Protein AF-A0A969DJE4-F1 (afdb_monomer)

Secondary structure (DSSP, 8-state):
-PEEEEEEE--SS-SHHHHHHHHHHHHHTTTEEEEEEE-SPPPTTPPPPTTEEEEEPPP-EE-TTS--EEPPTT-S-HHHHHHHHHHHHHHHHHHH--SEEEESSTTTS-GGGHHHH--

Foldseek 3Di:
DAAEEEEEFEDAPDCVRVVVSQVVVLVCVVRYQYEYEYQADDDPPDDHRPRYHYHYAQHWYAPPVNPDTDGHPPDDDVVVSLVRLCVSLVVCCVVRVGPYYHYPCPPVDPVVNVSNVPD

Solvent-accessible surface area (backbone atoms only — not comparable to full-atom values): 7072 Å² total; per-residue (Å²): 132,65,51,32,35,36,37,39,41,70,33,54,88,57,61,69,54,56,55,52,52,48,56,54,48,51,72,40,49,87,60,28,45,38,39,37,37,36,38,15,75,87,61,86,89,61,89,71,54,89,81,54,44,78,43,79,38,81,31,47,32,46,52,99,81,67,78,50,76,46,75,41,91,96,54,94,46,70,66,60,47,52,50,55,38,42,53,51,52,51,52,46,45,70,74,58,64,50,80,39,82,46,66,57,58,59,92,84,38,70,68,94,51,40,65,75,79,61,115

pLDDT: mean 89.59, std 9.39, range [54.44, 98.31]

Radius of gyration: 14.1 Å; C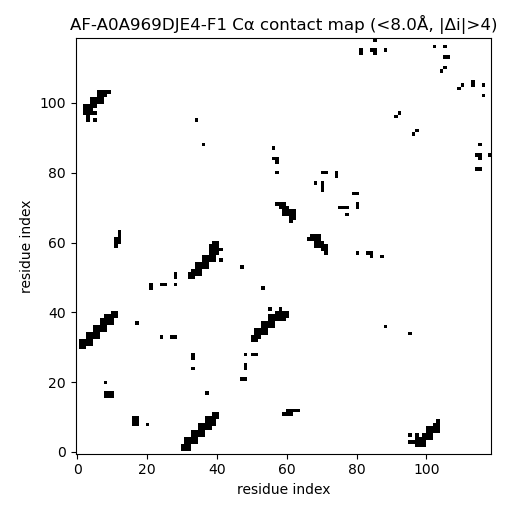α contacts (8 Å, |Δi|>4): 180; chains: 1; bounding box: 38×29×40 Å

Mean predicted aligned error: 4.41 Å

Nearest PDB structures (foldseek):
  6eji-assembly1_A  TM=6.390E-01  e=2.881E-03  Campylobacter jejuni
  9j9k-assembly2_B  TM=5.489E-01  e=4.255E-03  Nicotiana benthamiana
  6n1x-assembly1_A  TM=5.575E-01  e=3.404E-02  Staphylococcus aureus subsp. aureus CN1
  6kvl-assembly1_A  TM=5.093E-01  e=1.728E-01  Stevia rebaudiana
  3cu0-assembly1_B  TM=4.477E-01  e=1.096E-01  Homo sapiens

Structure (mmCIF, N/CA/C/O backbone):
data_AF-A0A969DJE4-F1
#
_entry.id   AF-A0A969DJE4-F1
#
loop_
_atom_site.group_PDB
_atom_site.id
_atom_site.type_symbol
_atom_site.label_atom_id
_atom_site.label_alt_id
_atom_site.label_comp_id
_atom_site.label_asym_id
_atom_site.label_entity_id
_atom_site.label_seq_id
_atom_site.pdbx_PDB_ins_code
_atom_site.Cartn_x
_atom_site.Cartn_y
_atom_site.Cartn_z
_atom_site.occupancy
_atom_site.B_iso_or_equiv
_atom_site.auth_seq_id
_atom_site.auth_comp_id
_atom_site.auth_asym_id
_atom_site.auth_atom_id
_atom_site.pdbx_PDB_model_num
ATOM 1 N N . MET A 1 1 ? -17.210 5.835 17.301 1.00 78.75 1 MET A N 1
ATOM 2 C CA . MET A 1 1 ? -16.649 5.055 16.175 1.00 78.75 1 MET A CA 1
ATOM 3 C C . MET A 1 1 ? -15.138 5.198 16.200 1.00 78.75 1 MET A C 1
ATOM 5 O O . MET A 1 1 ? -14.675 6.257 16.608 1.00 78.75 1 MET A O 1
ATOM 9 N N . LYS A 1 2 ? -14.388 4.154 15.824 1.00 89.81 2 LYS A N 1
ATOM 10 C CA . LYS A 1 2 ? -12.931 4.268 15.643 1.00 89.81 2 LYS A CA 1
ATOM 11 C C . LYS A 1 2 ? -12.636 5.192 14.460 1.00 89.81 2 LYS A C 1
ATOM 13 O O . LYS A 1 2 ? -13.398 5.176 13.494 1.00 89.81 2 LYS A O 1
ATOM 18 N N . LYS A 1 3 ? -11.552 5.968 14.535 1.00 96.94 3 LYS A N 1
ATOM 19 C CA . LYS A 1 3 ? -11.052 6.725 13.377 1.00 96.94 3 LYS A CA 1
ATOM 20 C C . LYS A 1 3 ? -10.515 5.762 12.317 1.00 96.94 3 LYS A C 1
ATOM 22 O O . LYS A 1 3 ? -10.081 4.656 12.645 1.00 96.94 3 LYS A O 1
ATOM 27 N N . ARG A 1 4 ? -10.537 6.174 11.057 1.00 98.31 4 ARG A N 1
ATOM 28 C CA . ARG A 1 4 ? -10.122 5.374 9.901 1.00 98.31 4 ARG A CA 1
ATOM 29 C C . ARG A 1 4 ? -8.708 5.767 9.491 1.00 98.31 4 ARG A C 1
ATOM 31 O O . ARG A 1 4 ? -8.463 6.915 9.128 1.00 98.31 4 ARG A O 1
ATOM 38 N N . LEU A 1 5 ? -7.786 4.813 9.563 1.00 98.06 5 LEU A N 1
ATOM 39 C CA . LEU A 1 5 ? -6.388 4.972 9.175 1.00 98.06 5 LEU A CA 1
ATOM 40 C C . LEU A 1 5 ? -6.135 4.236 7.862 1.00 98.06 5 LEU A C 1
ATOM 42 O O . LEU A 1 5 ? -6.303 3.018 7.795 1.00 98.06 5 LEU A O 1
ATOM 46 N N . LEU A 1 6 ? -5.698 4.971 6.844 1.00 97.94 6 LEU A N 1
ATOM 47 C CA . LEU A 1 6 ? -5.127 4.394 5.635 1.00 97.94 6 LEU A CA 1
ATOM 48 C C . LEU A 1 6 ? -3.603 4.424 5.758 1.00 97.94 6 LEU A C 1
ATOM 50 O O . LEU A 1 6 ? -3.015 5.498 5.869 1.00 97.94 6 LEU A O 1
ATOM 54 N N . PHE A 1 7 ? -2.967 3.257 5.769 1.00 97.25 7 PHE A N 1
ATOM 55 C CA . PHE A 1 7 ? -1.515 3.121 5.865 1.00 97.25 7 PHE A CA 1
ATOM 56 C C . PHE A 1 7 ? -0.961 2.659 4.518 1.00 97.25 7 PHE A C 1
ATOM 58 O O . PHE A 1 7 ? -1.326 1.586 4.050 1.00 97.25 7 PHE A O 1
ATOM 65 N N . TYR A 1 8 ? -0.061 3.425 3.910 1.00 95.56 8 TYR A N 1
ATOM 66 C CA . TYR A 1 8 ? 0.640 3.049 2.686 1.00 95.56 8 TYR A CA 1
ATOM 67 C C . TYR A 1 8 ? 2.095 2.679 2.981 1.00 95.56 8 TYR A C 1
ATOM 69 O O . TYR A 1 8 ? 2.878 3.497 3.473 1.00 95.56 8 TYR A O 1
ATOM 77 N N . CYS A 1 9 ? 2.462 1.443 2.646 1.00 93.88 9 CYS A N 1
ATOM 78 C CA . CYS A 1 9 ? 3.823 0.936 2.744 1.00 93.88 9 CYS A CA 1
ATOM 79 C C . CYS A 1 9 ? 4.307 0.516 1.360 1.00 93.88 9 CYS A C 1
ATOM 81 O O . CYS A 1 9 ? 3.793 -0.432 0.767 1.00 93.88 9 CYS A O 1
ATOM 83 N N . GLN A 1 10 ? 5.347 1.181 0.866 1.00 91.81 10 GLN A N 1
ATOM 84 C CA . GLN A 1 10 ? 6.118 0.674 -0.260 1.00 91.81 10 GLN A CA 1
ATOM 85 C C . GLN A 1 10 ? 7.240 -0.196 0.311 1.00 91.81 10 GLN A C 1
ATOM 87 O O . GLN A 1 10 ? 7.966 0.232 1.203 1.00 91.81 10 GLN A O 1
ATOM 92 N N . HIS A 1 11 ? 7.525 -1.357 -0.274 1.00 88.94 11 HIS A N 1
ATOM 93 C CA . HIS A 1 11 ? 8.775 -2.118 -0.080 1.00 88.94 11 HIS A CA 1
ATOM 94 C C . HIS A 1 11 ? 9.251 -2.663 -1.435 1.00 88.94 11 HIS A C 1
ATOM 96 O O . HIS A 1 11 ? 8.459 -2.717 -2.367 1.00 88.94 11 HIS A O 1
ATOM 102 N N . ILE A 1 12 ? 10.552 -2.932 -1.591 1.00 83.12 12 ILE A N 1
ATOM 103 C CA . ILE A 1 12 ? 11.160 -3.214 -2.908 1.00 83.12 12 ILE A CA 1
ATOM 104 C C . ILE A 1 12 ? 11.952 -4.525 -2.859 1.00 83.12 12 ILE A C 1
ATOM 106 O O . ILE A 1 12 ? 11.451 -5.540 -3.322 1.00 83.12 12 ILE A O 1
ATOM 110 N N . LEU A 1 13 ? 13.147 -4.516 -2.258 1.00 77.38 13 LEU A N 1
ATOM 111 C CA . LEU A 1 13 ? 14.056 -5.673 -2.247 1.00 77.38 13 LEU A CA 1
ATOM 112 C C . LEU A 1 13 ? 13.866 -6.585 -1.022 1.00 77.38 13 LEU A C 1
ATOM 114 O O . LEU A 1 13 ? 14.070 -7.790 -1.088 1.00 77.38 13 LEU A O 1
ATOM 118 N N . GLY A 1 14 ? 13.452 -6.014 0.111 1.00 81.69 14 GLY A N 1
ATOM 119 C CA . GLY A 1 14 ? 13.279 -6.742 1.366 1.00 81.69 14 GLY A CA 1
ATOM 120 C C . GLY A 1 14 ? 11.947 -6.455 2.047 1.00 81.69 14 GLY A C 1
ATOM 121 O O . GLY A 1 14 ? 11.302 -5.434 1.803 1.00 81.69 14 GLY A O 1
ATOM 122 N N . ILE A 1 15 ? 11.568 -7.348 2.963 1.00 89.25 15 ILE A N 1
ATOM 123 C CA . ILE A 1 15 ? 10.261 -7.333 3.641 1.00 89.25 15 ILE A CA 1
ATOM 124 C C . ILE A 1 15 ? 10.301 -6.645 5.014 1.00 89.25 15 ILE A C 1
ATOM 126 O O . ILE A 1 15 ? 9.282 -6.518 5.684 1.00 89.25 15 ILE A O 1
ATOM 130 N N . GLY A 1 16 ? 11.468 -6.157 5.450 1.00 90.75 16 GLY A N 1
ATOM 131 C CA . GLY A 1 16 ? 11.629 -5.521 6.765 1.00 90.75 16 GLY A CA 1
ATOM 132 C C . GLY A 1 16 ? 10.805 -4.240 6.944 1.00 90.75 16 GLY A C 1
ATOM 133 O O . GLY A 1 16 ? 10.456 -3.873 8.063 1.00 90.75 16 GLY A O 1
ATOM 134 N N . HIS A 1 17 ? 10.474 -3.553 5.850 1.00 91.75 17 HIS A N 1
ATOM 135 C CA . HIS A 1 17 ? 9.540 -2.424 5.853 1.00 91.75 17 HIS A CA 1
ATOM 136 C C . HIS A 1 17 ? 8.103 -2.882 6.123 1.00 91.75 17 HIS A C 1
ATOM 138 O O . HIS A 1 17 ? 7.460 -2.358 7.028 1.00 91.75 17 HIS A O 1
ATOM 144 N N . LEU A 1 18 ? 7.657 -3.937 5.435 1.00 93.44 18 LEU A N 1
ATOM 145 C CA . LEU A 1 18 ? 6.348 -4.544 5.659 1.00 93.44 18 LEU A CA 1
ATOM 146 C C . LEU A 1 18 ? 6.205 -5.061 7.097 1.00 93.44 18 LEU A C 1
ATOM 148 O O . LEU A 1 18 ? 5.236 -4.718 7.765 1.00 93.44 18 LEU A O 1
ATOM 152 N N . ILE A 1 19 ? 7.193 -5.809 7.606 1.00 94.81 19 ILE A N 1
ATOM 153 C CA . ILE A 1 19 ? 7.180 -6.348 8.980 1.00 94.81 19 ILE A CA 1
ATOM 154 C C . ILE A 1 19 ? 7.025 -5.226 10.013 1.00 94.81 19 ILE A C 1
ATOM 156 O O . ILE A 1 19 ? 6.152 -5.290 10.875 1.00 94.81 19 ILE A O 1
ATOM 160 N N . ARG A 1 20 ? 7.847 -4.172 9.921 1.00 94.62 20 ARG A N 1
ATOM 161 C CA . ARG A 1 20 ? 7.784 -3.048 10.869 1.00 94.62 20 ARG A CA 1
ATOM 162 C C . ARG A 1 20 ? 6.460 -2.299 10.775 1.00 94.62 20 ARG A C 1
ATOM 164 O O . ARG A 1 20 ? 5.864 -1.995 11.804 1.00 94.62 20 ARG A O 1
ATOM 171 N N . SER A 1 21 ? 5.994 -2.037 9.558 1.00 95.50 21 SER A N 1
ATOM 172 C CA . SER A 1 21 ? 4.714 -1.369 9.327 1.00 95.50 21 SER A CA 1
ATOM 173 C C . SER A 1 21 ? 3.543 -2.176 9.897 1.00 95.50 21 SER A C 1
ATOM 175 O O . SER A 1 21 ? 2.631 -1.602 10.485 1.00 95.50 21 SER A O 1
ATOM 177 N N . MET A 1 22 ? 3.601 -3.506 9.828 1.00 95.56 22 MET A N 1
ATOM 178 C CA . MET A 1 22 ? 2.575 -4.394 10.382 1.00 95.56 22 MET A CA 1
ATOM 179 C C . MET A 1 22 ? 2.564 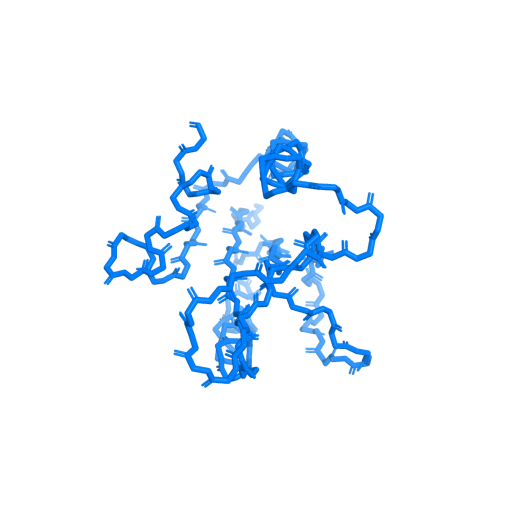-4.427 11.909 1.00 95.56 22 MET A C 1
ATOM 181 O O . MET A 1 22 ? 1.486 -4.406 12.501 1.00 95.56 22 MET A O 1
ATOM 185 N N . GLU A 1 23 ? 3.727 -4.399 12.565 1.00 96.88 23 GLU A N 1
ATOM 186 C CA . GLU A 1 23 ? 3.780 -4.277 14.030 1.00 96.88 23 GLU A CA 1
ATOM 187 C C . GLU A 1 23 ? 3.280 -2.906 14.515 1.00 96.88 23 GLU A C 1
ATOM 189 O O . GLU A 1 23 ? 2.575 -2.834 15.522 1.00 96.88 23 GLU A O 1
ATOM 194 N N . ILE A 1 24 ? 3.550 -1.825 13.771 1.00 96.25 24 ILE A N 1
ATOM 195 C CA . ILE A 1 24 ? 2.956 -0.504 14.050 1.00 96.25 24 ILE A CA 1
ATOM 196 C C . ILE A 1 24 ? 1.430 -0.580 13.928 1.00 96.25 24 ILE A C 1
ATOM 198 O O . ILE A 1 24 ? 0.708 -0.208 14.852 1.00 96.25 24 ILE A O 1
ATOM 202 N N . VAL A 1 25 ? 0.930 -1.106 12.809 1.00 97.12 25 VAL A N 1
ATOM 203 C CA . VAL A 1 25 ? -0.508 -1.245 12.542 1.00 97.12 25 VAL A CA 1
ATOM 204 C C . VAL A 1 25 ? -1.200 -2.076 13.613 1.00 97.12 25 VAL A C 1
ATOM 206 O O . VAL A 1 25 ? -2.250 -1.669 14.106 1.00 97.12 25 VAL A O 1
ATOM 209 N N . LYS A 1 26 ? -0.603 -3.194 14.026 1.00 96.88 26 LYS A N 1
ATOM 210 C CA . LYS A 1 26 ? -1.099 -4.043 15.114 1.00 96.88 26 LYS A CA 1
ATOM 211 C C . LYS A 1 26 ? -1.324 -3.242 16.395 1.00 96.88 26 LYS A C 1
ATOM 213 O O . LYS A 1 26 ? -2.396 -3.362 16.986 1.00 96.88 26 LYS A O 1
ATOM 218 N N . GLY A 1 27 ? -0.373 -2.384 16.772 1.00 96.69 27 GLY A N 1
ATOM 219 C CA . GLY A 1 27 ? -0.503 -1.475 17.916 1.00 96.69 27 GLY A CA 1
ATOM 220 C C . GLY A 1 27 ? -1.592 -0.407 17.754 1.00 96.69 27 GLY A C 1
ATOM 221 O O . GLY A 1 27 ? -2.144 0.042 18.752 1.00 96.69 27 GLY A O 1
ATOM 222 N N . LEU A 1 28 ? -1.944 -0.038 16.518 1.00 96.31 28 LEU A N 1
ATOM 223 C CA . LEU A 1 28 ? -2.967 0.969 16.205 1.00 96.31 28 LEU A CA 1
ATOM 224 C C . LEU A 1 28 ? -4.384 0.388 16.067 1.00 96.31 28 LEU A C 1
ATOM 226 O O . LEU A 1 28 ? -5.362 1.116 16.243 1.00 96.31 28 LEU A O 1
ATOM 230 N N . THR A 1 29 ? -4.528 -0.914 15.801 1.00 96.62 29 THR A N 1
ATOM 231 C CA . THR A 1 29 ? -5.845 -1.572 15.665 1.00 96.62 29 THR A CA 1
ATOM 232 C C . THR A 1 29 ? -6.808 -1.396 16.856 1.00 96.62 29 THR A C 1
ATOM 234 O O . THR A 1 29 ? -8.024 -1.387 16.623 1.00 96.62 29 THR A O 1
ATOM 237 N N . PRO A 1 30 ? -6.374 -1.215 18.124 1.00 95.88 30 PRO A N 1
ATOM 238 C CA . PRO A 1 30 ? -7.299 -0.927 19.221 1.00 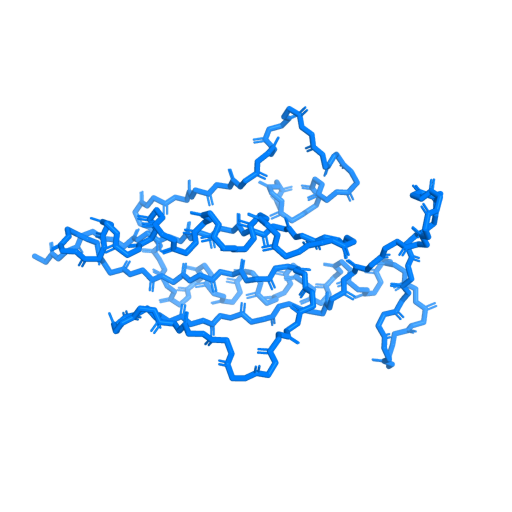95.88 30 PRO A CA 1
ATOM 239 C C . PRO A 1 30 ? -8.030 0.412 19.061 1.00 95.88 30 PRO A C 1
ATOM 241 O O . PRO A 1 30 ? -9.199 0.503 19.433 1.00 95.88 30 PRO A O 1
ATOM 244 N N . GLU A 1 31 ? -7.396 1.410 18.445 1.00 96.00 31 GLU A N 1
ATOM 245 C CA . GLU A 1 31 ? -7.911 2.783 18.331 1.00 96.00 31 GLU A CA 1
ATOM 246 C C . GLU A 1 31 ? -8.446 3.114 16.929 1.00 96.00 31 GLU A C 1
ATOM 248 O O . GLU A 1 31 ? -9.371 3.920 16.787 1.00 96.00 31 GLU A O 1
ATOM 253 N N . PHE A 1 32 ? -7.918 2.448 15.899 1.00 97.94 32 PHE A N 1
ATOM 254 C CA . PHE A 1 32 ? -8.229 2.715 14.498 1.00 97.94 32 PHE A CA 1
ATOM 255 C C . PHE A 1 32 ? -8.884 1.522 13.798 1.00 97.94 32 PHE A C 1
ATOM 257 O O . PHE A 1 32 ? -8.588 0.361 14.078 1.00 97.94 32 PHE A O 1
ATOM 264 N N . GLN A 1 33 ? -9.763 1.816 12.841 1.00 98.06 33 GLN A N 1
ATOM 265 C CA . GLN A 1 33 ? -10.064 0.902 11.743 1.00 98.06 33 GLN A CA 1
ATOM 266 C C . GLN A 1 33 ? -8.975 1.096 10.690 1.00 98.06 33 GLN A C 1
ATOM 268 O O . GLN A 1 33 ? -8.789 2.219 10.221 1.00 98.06 33 GLN A O 1
ATOM 273 N N . VAL A 1 34 ? -8.250 0.036 10.334 1.00 98.25 34 VAL A N 1
ATOM 274 C CA . VAL A 1 34 ? -7.062 0.154 9.482 1.00 98.25 34 VAL A CA 1
ATOM 275 C C . VAL A 1 34 ? -7.295 -0.491 8.121 1.00 98.25 34 VAL A C 1
ATOM 277 O O . VAL A 1 34 ? -7.688 -1.654 8.042 1.00 98.25 34 VAL A O 1
ATOM 280 N N . CYS A 1 35 ? -6.995 0.262 7.066 1.00 98.31 35 CYS A N 1
ATOM 281 C CA . CYS A 1 35 ? -6.758 -0.255 5.725 1.00 98.31 35 CYS A CA 1
ATOM 282 C C . CYS A 1 35 ? -5.268 -0.089 5.410 1.00 98.31 35 CYS A C 1
ATOM 284 O O . CYS A 1 35 ? -4.716 1.005 5.537 1.00 98.31 35 CYS A O 1
ATOM 286 N N . PHE A 1 36 ? -4.610 -1.171 5.017 1.00 97.94 36 PHE A N 1
ATOM 287 C CA . PHE A 1 36 ? -3.199 -1.213 4.673 1.00 97.94 36 PHE A CA 1
ATOM 288 C C . PHE A 1 36 ? -3.039 -1.398 3.168 1.00 97.94 36 PHE A C 1
ATOM 290 O O . PHE A 1 36 ? -3.473 -2.405 2.616 1.00 97.94 36 PHE A O 1
ATOM 297 N N . ILE A 1 37 ? -2.399 -0.441 2.508 1.00 96.94 37 ILE A N 1
ATOM 298 C CA . ILE A 1 37 ? -2.018 -0.528 1.103 1.00 96.94 37 ILE A CA 1
ATOM 299 C C . ILE A 1 37 ? -0.567 -1.001 1.038 1.00 96.94 37 ILE A C 1
ATOM 301 O O . ILE A 1 37 ? 0.358 -0.272 1.407 1.00 96.94 37 ILE A O 1
ATOM 305 N N . ASN A 1 38 ? -0.374 -2.221 0.545 1.00 95.31 38 ASN A N 1
ATOM 306 C CA . ASN A 1 38 ? 0.934 -2.765 0.231 1.00 95.31 38 ASN A CA 1
ATOM 307 C C . ASN A 1 38 ? 1.308 -2.422 -1.219 1.00 95.31 38 ASN A C 1
ATOM 309 O O . ASN A 1 38 ? 0.696 -2.918 -2.165 1.00 95.31 38 ASN A O 1
ATOM 313 N N . GLY A 1 39 ? 2.325 -1.579 -1.378 1.00 92.50 39 GLY A N 1
ATOM 314 C CA . GLY A 1 39 ? 2.893 -1.208 -2.670 1.00 92.50 39 GLY A CA 1
ATOM 315 C C . GLY A 1 39 ? 4.018 -2.127 -3.164 1.00 92.50 39 GLY A C 1
ATOM 316 O O . GLY A 1 39 ? 4.434 -2.014 -4.323 1.00 92.50 39 GLY A O 1
ATOM 317 N N . GLY A 1 40 ? 4.536 -3.001 -2.297 1.00 91.12 40 GLY A N 1
ATOM 318 C CA . GLY A 1 40 ? 5.536 -4.007 -2.642 1.00 91.12 40 GLY A CA 1
ATOM 319 C C . GLY A 1 40 ? 4.919 -5.339 -3.065 1.00 91.12 40 GLY A C 1
ATOM 320 O O . GLY A 1 40 ? 3.716 -5.460 -3.280 1.00 91.12 40 GLY A O 1
ATOM 321 N N . GLU A 1 41 ? 5.764 -6.359 -3.196 1.00 90.81 41 GLU A N 1
ATOM 322 C CA . GLU A 1 41 ? 5.307 -7.711 -3.516 1.00 90.81 41 GLU A CA 1
ATOM 323 C C . GLU A 1 41 ? 4.391 -8.286 -2.426 1.00 90.81 41 GLU A C 1
ATOM 325 O O . GLU A 1 41 ? 4.664 -8.172 -1.229 1.00 90.81 41 GLU A O 1
ATOM 330 N N . ALA A 1 42 ? 3.301 -8.927 -2.851 1.00 91.50 42 ALA A N 1
ATOM 331 C CA . ALA A 1 42 ? 2.444 -9.688 -1.957 1.00 91.50 42 ALA A CA 1
ATOM 332 C C . ALA A 1 42 ? 3.158 -10.977 -1.529 1.00 91.50 42 ALA A C 1
ATOM 334 O O . ALA A 1 42 ? 3.614 -11.757 -2.361 1.00 91.50 42 ALA A O 1
ATOM 335 N N . ILE A 1 43 ? 3.240 -11.201 -0.220 1.00 90.94 43 ILE A N 1
ATOM 336 C CA . ILE A 1 43 ? 3.863 -12.391 0.357 1.00 90.94 43 ILE A CA 1
ATOM 337 C C . ILE A 1 43 ? 2.748 -13.361 0.729 1.00 90.94 43 ILE A C 1
ATOM 339 O O . ILE A 1 43 ? 1.857 -13.011 1.508 1.00 90.94 43 ILE A O 1
ATOM 343 N N . ALA A 1 44 ? 2.802 -14.570 0.170 1.00 89.56 44 ALA A N 1
ATOM 344 C CA . ALA A 1 44 ? 1.869 -15.634 0.516 1.00 89.56 44 ALA A CA 1
ATOM 345 C C . ALA A 1 44 ? 1.904 -15.907 2.027 1.00 89.56 44 ALA A C 1
ATOM 347 O O . ALA A 1 44 ? 2.975 -15.936 2.633 1.00 89.56 44 ALA A O 1
ATOM 348 N N . ASP A 1 45 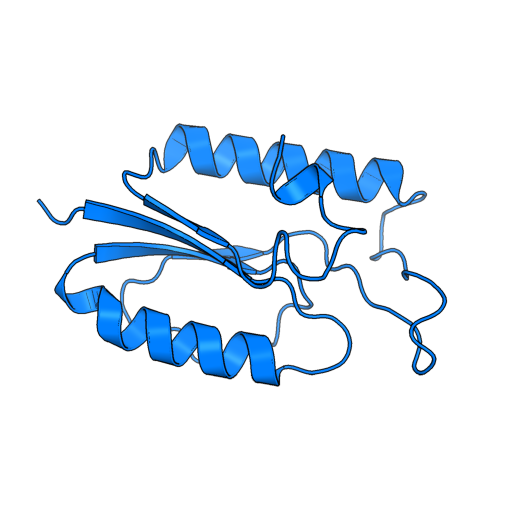? 0.724 -16.072 2.623 1.00 89.56 45 ASP A N 1
ATOM 349 C CA . ASP A 1 45 ? 0.540 -16.400 4.042 1.00 89.56 45 ASP A CA 1
ATOM 350 C C . ASP A 1 45 ? 1.181 -15.410 5.034 1.00 89.56 45 ASP A C 1
ATOM 352 O O . ASP A 1 45 ? 1.432 -15.745 6.195 1.00 89.56 45 ASP A O 1
ATOM 356 N N . PHE A 1 46 ? 1.434 -14.166 4.609 1.00 91.88 46 PHE A N 1
ATOM 357 C CA . PHE A 1 46 ? 1.945 -13.141 5.511 1.00 91.88 46 PHE A CA 1
ATOM 358 C C . PHE A 1 46 ? 0.934 -12.864 6.639 1.00 91.88 46 PHE A C 1
ATOM 360 O O . PHE A 1 46 ? -0.245 -12.638 6.357 1.00 91.88 46 PHE A O 1
ATOM 367 N N . PRO A 1 47 ? 1.359 -12.844 7.916 1.00 92.56 47 PRO A N 1
ATOM 368 C CA . PRO A 1 47 ? 0.445 -12.657 9.034 1.00 92.56 47 PRO A CA 1
ATOM 369 C C . PRO A 1 47 ? -0.105 -11.227 9.059 1.00 92.56 47 PRO A C 1
ATOM 371 O O . PRO A 1 47 ? 0.627 -10.262 9.272 1.00 92.56 47 PRO A O 1
ATOM 374 N N . ILE A 1 48 ? -1.419 -11.097 8.881 1.00 95.31 48 ILE A N 1
ATOM 375 C CA . ILE A 1 48 ? -2.128 -9.816 8.936 1.00 95.31 48 ILE A CA 1
ATOM 376 C C . ILE A 1 48 ? -2.801 -9.689 10.310 1.00 95.31 48 ILE A C 1
ATOM 378 O O . ILE A 1 48 ? -3.503 -10.617 10.725 1.00 95.31 48 ILE A O 1
ATOM 382 N N . PRO A 1 49 ? -2.623 -8.569 11.038 1.00 95.12 49 PRO A N 1
ATOM 383 C CA . PRO A 1 49 ? -3.315 -8.367 12.304 1.00 95.12 49 PRO A CA 1
ATOM 384 C C . PRO A 1 49 ? -4.845 -8.442 12.130 1.00 95.12 49 PRO A C 1
ATOM 386 O O . PRO A 1 49 ? -5.375 -7.920 11.145 1.00 95.12 49 PRO A O 1
ATOM 389 N N . PRO A 1 50 ? -5.586 -9.053 13.074 1.00 94.06 50 PRO A N 1
ATOM 390 C CA . PRO A 1 50 ? -7.036 -9.166 12.967 1.00 94.06 50 PRO A CA 1
ATOM 391 C C . PRO A 1 50 ? -7.718 -7.806 12.779 1.00 94.06 50 PRO A C 1
ATOM 393 O O . PRO A 1 50 ? -7.425 -6.847 13.491 1.00 94.06 50 PRO A O 1
ATOM 396 N N . GLY A 1 51 ? -8.660 -7.735 11.838 1.00 92.31 51 GLY A N 1
ATOM 397 C CA . GLY A 1 51 ? -9.424 -6.516 11.556 1.00 92.31 51 GLY A CA 1
ATOM 398 C C . GLY A 1 51 ? -8.707 -5.481 10.683 1.00 92.31 51 GLY A C 1
ATOM 399 O O . GLY A 1 51 ? -9.277 -4.417 10.447 1.00 92.31 51 GLY A O 1
ATOM 400 N N . VAL A 1 52 ? -7.499 -5.777 10.191 1.00 97.62 52 VAL A N 1
ATOM 401 C CA . VAL A 1 52 ? -6.830 -4.971 9.163 1.00 97.62 52 VAL A CA 1
ATOM 402 C C . VAL A 1 52 ? -7.320 -5.408 7.788 1.00 97.62 52 VAL A C 1
ATOM 404 O O . VAL A 1 52 ? -7.227 -6.580 7.426 1.00 97.62 52 VAL A O 1
ATOM 407 N N . GLU A 1 53 ? -7.824 -4.457 7.009 1.00 97.31 53 GLU A N 1
ATOM 408 C CA . GLU A 1 53 ? -8.066 -4.662 5.585 1.00 97.31 53 GLU A CA 1
ATOM 409 C C . GLU A 1 53 ? -6.749 -4.508 4.819 1.00 97.31 53 GLU A C 1
ATOM 411 O O . GLU A 1 53 ? -6.044 -3.522 5.006 1.00 97.31 53 GLU A O 1
ATOM 416 N N . MET A 1 54 ? -6.424 -5.460 3.948 1.00 97.00 54 MET A N 1
ATOM 417 C CA . MET A 1 54 ? -5.223 -5.418 3.115 1.00 97.00 54 MET A CA 1
ATOM 418 C C . MET A 1 54 ? -5.602 -5.169 1.656 1.00 97.00 54 MET A C 1
ATOM 420 O O . MET A 1 54 ? -6.446 -5.869 1.100 1.00 97.00 54 MET A O 1
ATOM 424 N N . VAL A 1 55 ? -4.931 -4.208 1.026 1.00 96.94 55 VAL A N 1
ATOM 425 C CA . VAL A 1 55 ? -5.023 -3.918 -0.406 1.00 96.94 55 VAL A CA 1
ATOM 426 C C . VAL A 1 55 ? -3.632 -4.026 -1.013 1.00 96.94 55 VAL A C 1
ATOM 428 O O . VAL A 1 55 ? -2.689 -3.400 -0.534 1.00 96.94 55 VAL A O 1
ATOM 431 N N . HIS A 1 56 ? -3.502 -4.803 -2.083 1.00 95.62 56 HIS A N 1
ATOM 432 C CA . HIS A 1 56 ? -2.249 -4.955 -2.815 1.00 95.62 56 HIS A CA 1
ATOM 433 C C . HIS A 1 56 ? -2.287 -4.135 -4.095 1.00 95.62 56 HIS A C 1
ATOM 435 O O . HIS A 1 56 ? -3.223 -4.248 -4.885 1.00 95.62 56 HIS A O 1
ATOM 441 N N . LEU A 1 57 ? -1.256 -3.328 -4.302 1.00 94.88 57 LEU A N 1
ATOM 442 C CA . LEU A 1 57 ? -1.026 -2.657 -5.571 1.00 94.88 57 LEU A CA 1
ATOM 443 C C . LEU A 1 57 ? -0.214 -3.563 -6.510 1.00 94.88 57 LEU A C 1
ATOM 445 O O . LEU A 1 57 ? 0.513 -4.438 -6.031 1.00 94.88 57 LEU A O 1
ATOM 449 N N . PRO A 1 58 ? -0.264 -3.331 -7.836 1.00 93.75 58 PRO A N 1
ATOM 450 C CA . PRO A 1 58 ? 0.710 -3.903 -8.759 1.00 93.75 58 PRO A CA 1
ATOM 451 C C . PRO A 1 58 ? 2.137 -3.659 -8.256 1.00 93.75 58 PRO A C 1
ATOM 453 O O . PRO A 1 58 ? 2.562 -2.511 -8.091 1.00 93.75 58 PRO A O 1
ATOM 456 N N . ALA A 1 59 ? 2.852 -4.741 -7.949 1.00 89.50 59 ALA A N 1
ATOM 457 C CA . ALA A 1 59 ? 4.133 -4.664 -7.265 1.00 89.50 59 ALA A CA 1
ATOM 458 C C . ALA A 1 59 ? 5.218 -4.091 -8.182 1.00 89.50 59 ALA A C 1
ATOM 460 O O . ALA A 1 59 ? 5.429 -4.576 -9.291 1.00 89.50 59 ALA A O 1
ATOM 461 N N . LEU A 1 60 ? 5.946 -3.098 -7.678 1.00 87.31 60 LEU A N 1
ATOM 462 C CA . LEU A 1 60 ? 7.147 -2.563 -8.312 1.00 87.31 60 LEU A CA 1
ATOM 463 C C . LEU A 1 60 ? 8.369 -3.015 -7.509 1.00 87.31 60 LEU A C 1
ATOM 465 O O . LEU A 1 60 ? 8.485 -2.714 -6.317 1.00 87.31 60 LEU A O 1
ATOM 469 N N . LYS A 1 61 ? 9.275 -3.736 -8.170 1.00 77.00 61 LYS A N 1
ATOM 470 C CA . LYS A 1 61 ? 10.544 -4.218 -7.601 1.00 77.00 61 LYS A CA 1
ATOM 471 C C . LYS A 1 61 ? 11.715 -3.518 -8.265 1.00 77.00 61 LYS A C 1
ATOM 473 O O . LYS A 1 61 ? 11.535 -2.962 -9.338 1.00 77.00 61 LYS A O 1
ATOM 478 N N . THR A 1 62 ? 12.893 -3.578 -7.659 1.00 75.75 62 THR A N 1
ATOM 479 C CA . THR A 1 62 ? 14.144 -3.230 -8.337 1.00 75.75 62 THR A CA 1
ATOM 480 C C . THR A 1 62 ? 14.966 -4.479 -8.599 1.00 75.75 62 THR A C 1
ATOM 482 O O . THR A 1 62 ? 14.713 -5.522 -7.990 1.00 75.75 62 THR A O 1
ATOM 485 N N . ASP A 1 63 ? 15.953 -4.356 -9.476 1.00 69.12 63 ASP A N 1
ATOM 486 C CA . ASP A 1 63 ? 17.119 -5.236 -9.475 1.00 69.12 63 ASP A CA 1
ATOM 487 C C . ASP A 1 63 ? 17.911 -5.136 -8.150 1.00 69.12 63 ASP A C 1
ATOM 489 O O . ASP A 1 63 ? 17.649 -4.279 -7.291 1.00 69.12 63 ASP A O 1
ATOM 493 N N . ASP A 1 64 ? 18.881 -6.040 -7.985 1.00 64.25 64 ASP A N 1
ATOM 494 C CA . ASP A 1 64 ? 19.753 -6.103 -6.805 1.00 64.25 64 ASP A CA 1
ATOM 495 C C . ASP A 1 64 ? 20.652 -4.857 -6.663 1.00 64.25 64 ASP A C 1
ATOM 497 O O . ASP A 1 64 ? 21.140 -4.565 -5.570 1.00 64.25 64 ASP A O 1
ATOM 501 N N . GLU A 1 65 ? 20.837 -4.094 -7.747 1.00 62.81 65 GLU A N 1
ATOM 502 C CA . GLU A 1 65 ? 21.626 -2.854 -7.781 1.00 62.81 65 GLU A CA 1
ATOM 503 C C . GLU A 1 65 ? 20.787 -1.577 -7.556 1.00 62.81 65 GLU A C 1
ATOM 505 O O . GLU A 1 65 ? 21.335 -0.475 -7.490 1.00 62.81 65 GLU A O 1
ATOM 510 N N . PHE A 1 66 ? 19.470 -1.704 -7.354 1.00 61.25 66 PHE A N 1
ATOM 511 C CA . PHE A 1 66 ? 18.511 -0.597 -7.207 1.00 61.25 66 PHE A CA 1
ATOM 512 C C . PHE A 1 66 ? 18.476 0.387 -8.395 1.00 61.25 66 PHE A C 1
ATOM 514 O O . PHE A 1 66 ? 18.011 1.528 -8.251 1.00 61.25 66 PHE A O 1
ATOM 521 N N . SER A 1 67 ? 18.951 -0.037 -9.562 1.00 62.38 67 SER A N 1
ATOM 522 C CA . SER A 1 67 ? 19.056 0.769 -10.776 1.00 62.38 67 SER A CA 1
ATOM 523 C C . SER A 1 67 ? 17.689 0.944 -11.422 1.00 62.38 67 SER A C 1
ATOM 525 O O . SER A 1 67 ? 17.216 2.085 -11.542 1.00 62.38 67 SER A O 1
ATOM 527 N N . ASP A 1 68 ? 17.012 -0.166 -11.727 1.00 75.19 68 ASP A N 1
ATOM 528 C CA . ASP A 1 68 ? 15.801 -0.178 -12.550 1.00 75.19 68 ASP A CA 1
ATOM 529 C C . ASP A 1 68 ? 14.604 -0.828 -11.865 1.00 75.19 68 ASP A C 1
ATOM 531 O O . ASP A 1 68 ? 14.730 -1.795 -11.119 1.00 75.19 68 ASP A O 1
ATOM 535 N N . LEU A 1 69 ? 13.416 -0.261 -12.114 1.00 81.38 69 LEU A N 1
ATOM 536 C CA . LEU A 1 69 ? 12.158 -0.838 -11.654 1.00 81.38 69 LEU A CA 1
ATOM 537 C C . LEU A 1 69 ? 11.692 -1.915 -12.634 1.00 81.38 69 LEU A C 1
ATOM 539 O O . LEU A 1 69 ? 11.538 -1.656 -13.825 1.00 81.38 69 LEU A O 1
ATOM 543 N N . HIS A 1 70 ? 11.406 -3.103 -12.120 1.00 83.12 70 HIS A N 1
ATOM 544 C CA . HIS A 1 70 ? 10.848 -4.195 -12.901 1.00 83.12 70 HIS A CA 1
ATOM 545 C C . HIS A 1 70 ? 9.330 -4.083 -12.985 1.00 83.12 70 HIS A C 1
ATOM 547 O O . HIS A 1 70 ? 8.646 -3.881 -11.975 1.00 83.12 70 HIS A O 1
ATOM 553 N N . LEU A 1 71 ? 8.818 -4.257 -14.203 1.00 86.75 71 LEU A N 1
ATOM 554 C CA . LEU A 1 71 ? 7.389 -4.280 -14.466 1.00 86.75 71 LEU A CA 1
ATOM 555 C C . LEU A 1 71 ? 6.762 -5.563 -13.902 1.00 86.75 71 LEU A C 1
ATOM 557 O O . LEU A 1 71 ? 7.298 -6.655 -14.119 1.00 86.75 71 LEU A O 1
ATOM 561 N N . PRO A 1 72 ? 5.622 -5.462 -13.202 1.00 86.56 72 PRO A N 1
ATOM 562 C CA . PRO A 1 72 ? 4.840 -6.632 -12.851 1.00 86.56 72 PRO A CA 1
ATOM 563 C C . PRO A 1 72 ? 4.263 -7.302 -14.113 1.00 86.56 72 PRO A C 1
ATOM 565 O O . PRO A 1 72 ? 4.037 -6.633 -15.127 1.00 86.56 72 PRO A O 1
ATOM 568 N N . PRO A 1 73 ? 3.982 -8.619 -14.067 1.00 86.56 73 PRO A N 1
ATOM 569 C CA . PRO A 1 73 ? 3.356 -9.324 -15.180 1.00 86.56 73 PRO A CA 1
ATOM 570 C C . PRO A 1 73 ? 2.060 -8.645 -15.638 1.00 86.56 73 PRO A C 1
ATOM 572 O O . PRO A 1 73 ? 1.227 -8.272 -14.814 1.00 86.56 73 PRO A O 1
ATOM 575 N N . GLY A 1 74 ? 1.880 -8.521 -16.954 1.00 89.00 74 GLY A N 1
ATOM 576 C CA . GLY A 1 74 ? 0.690 -7.907 -17.554 1.00 89.00 74 GLY A CA 1
ATOM 577 C C . GLY A 1 74 ? 0.780 -6.395 -17.781 1.00 89.00 74 GLY A C 1
ATOM 578 O O . GLY A 1 74 ? -0.174 -5.827 -18.303 1.00 89.00 74 GLY A O 1
ATOM 579 N N . PHE A 1 75 ? 1.906 -5.761 -17.445 1.00 91.69 75 PHE A N 1
ATOM 580 C CA . PHE A 1 75 ? 2.168 -4.351 -17.737 1.00 91.69 75 PHE A CA 1
ATOM 581 C C . PHE A 1 75 ? 3.267 -4.191 -18.787 1.00 91.69 75 PHE A C 1
ATOM 583 O O . PHE A 1 75 ? 4.224 -4.963 -18.829 1.00 91.69 75 PHE A O 1
ATOM 590 N N . ASP A 1 76 ? 3.124 -3.167 -19.622 1.00 91.19 76 ASP A N 1
ATOM 591 C CA . ASP A 1 76 ? 4.024 -2.836 -20.730 1.00 91.19 76 ASP A CA 1
ATOM 592 C C . ASP A 1 76 ? 4.911 -1.609 -20.452 1.00 91.19 76 ASP A C 1
ATOM 594 O O . ASP A 1 76 ? 5.892 -1.384 -21.159 1.00 91.19 76 ASP A O 1
ATOM 598 N N . SER A 1 77 ? 4.589 -0.827 -19.417 1.00 91.75 77 SER A N 1
ATOM 599 C CA . SER A 1 77 ? 5.259 0.431 -19.074 1.00 91.75 77 SER A CA 1
ATOM 600 C C . SER A 1 77 ? 5.113 0.777 -17.588 1.00 91.75 77 SER A C 1
ATOM 602 O O . SER A 1 77 ? 4.165 0.346 -16.925 1.00 91.75 77 SER A O 1
ATOM 604 N N . LEU A 1 78 ? 6.042 1.574 -17.044 1.00 89.75 78 LEU A N 1
ATOM 605 C CA . LEU A 1 78 ? 5.955 2.045 -15.654 1.00 89.75 78 LEU A CA 1
ATOM 606 C C . LEU A 1 78 ? 4.788 3.015 -15.482 1.00 89.75 78 LEU A C 1
ATOM 608 O O . LEU A 1 78 ? 4.129 3.014 -14.445 1.00 89.75 78 LEU A O 1
ATOM 612 N N . GLU A 1 79 ? 4.506 3.805 -16.510 1.00 91.44 79 GLU A N 1
ATOM 613 C CA . GLU A 1 79 ? 3.379 4.723 -16.583 1.00 91.44 79 GLU A CA 1
ATOM 614 C C . GLU A 1 79 ? 2.053 3.973 -16.420 1.00 91.44 79 GLU A C 1
ATOM 616 O O . GLU A 1 79 ? 1.227 4.377 -15.600 1.00 91.44 79 GLU A O 1
ATOM 621 N N . ALA A 1 80 ? 1.871 2.846 -17.120 1.00 93.94 80 ALA A N 1
ATOM 622 C CA . ALA A 1 80 ? 0.684 2.005 -16.966 1.00 93.94 80 ALA A CA 1
ATOM 623 C C . ALA A 1 80 ? 0.575 1.419 -15.550 1.00 93.94 80 ALA A C 1
ATOM 625 O O . ALA A 1 80 ? -0.518 1.371 -14.981 1.00 93.94 80 ALA A O 1
ATOM 626 N N . VAL A 1 81 ? 1.703 1.021 -14.948 1.00 93.88 81 VAL A N 1
ATOM 627 C CA . VAL A 1 81 ? 1.728 0.529 -13.563 1.00 93.88 81 VAL A CA 1
ATOM 628 C C . VAL A 1 81 ? 1.294 1.626 -12.596 1.00 93.88 81 VAL A C 1
ATOM 630 O O . VAL A 1 81 ? 0.381 1.407 -11.803 1.00 93.88 81 VAL A O 1
ATOM 633 N N . PHE A 1 82 ? 1.897 2.814 -12.666 1.00 93.00 82 PHE A N 1
ATOM 634 C CA . PHE A 1 82 ? 1.533 3.933 -11.795 1.00 93.00 82 PHE A CA 1
ATOM 635 C C . PHE A 1 82 ? 0.087 4.394 -12.005 1.00 93.00 82 PHE A C 1
ATOM 637 O O . PHE A 1 82 ? -0.585 4.700 -11.024 1.00 93.00 82 PHE A O 1
ATOM 644 N N . ALA A 1 83 ? -0.433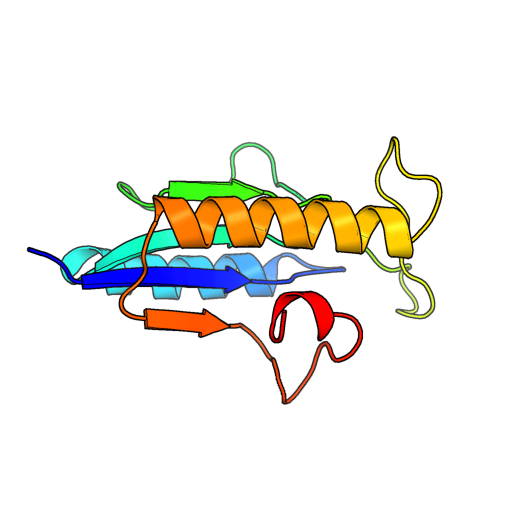 4.371 -13.236 1.00 94.12 83 ALA A N 1
ATOM 645 C CA . ALA A 1 83 ? -1.838 4.673 -13.503 1.00 94.12 83 ALA A CA 1
ATOM 646 C C . ALA A 1 83 ? -2.785 3.673 -12.812 1.00 94.12 83 ALA A C 1
ATOM 648 O O . ALA A 1 83 ? -3.713 4.087 -12.117 1.00 94.12 83 ALA A O 1
ATOM 649 N N . ALA A 1 84 ? -2.518 2.367 -12.922 1.00 95.38 84 ALA A N 1
ATOM 650 C CA . ALA A 1 84 ? -3.322 1.335 -12.261 1.00 95.38 84 ALA A CA 1
ATOM 651 C C . ALA A 1 84 ? -3.218 1.395 -10.725 1.00 95.38 84 ALA A C 1
ATOM 653 O O . ALA A 1 84 ? -4.198 1.176 -10.002 1.00 95.38 84 ALA A O 1
ATOM 654 N N . ARG A 1 85 ? -2.025 1.716 -10.208 1.00 95.31 85 ARG A N 1
ATOM 655 C CA . ARG A 1 85 ? -1.796 1.949 -8.776 1.00 95.31 85 ARG A CA 1
ATOM 656 C C . ARG A 1 85 ? -2.621 3.133 -8.285 1.00 95.31 85 ARG A C 1
ATOM 658 O O . ARG A 1 85 ? -3.355 2.985 -7.309 1.00 95.31 85 ARG A O 1
ATOM 665 N N . LEU A 1 86 ? -2.566 4.257 -8.996 1.00 94.69 86 LEU A N 1
ATOM 666 C CA . LEU A 1 86 ? -3.326 5.463 -8.687 1.00 94.69 86 LEU A CA 1
ATOM 667 C C . LEU A 1 86 ? -4.835 5.203 -8.696 1.00 94.69 86 LEU A C 1
ATOM 669 O O . LEU A 1 86 ? -5.524 5.578 -7.750 1.00 94.69 86 LEU A O 1
ATOM 673 N N . GLU A 1 87 ? -5.351 4.516 -9.716 1.00 96.00 87 GLU A N 1
ATOM 674 C CA . GLU A 1 87 ? -6.767 4.143 -9.792 1.00 96.00 87 GLU A CA 1
ATOM 675 C C . GLU A 1 87 ? -7.199 3.330 -8.563 1.00 96.00 87 GLU A C 1
ATOM 677 O O . GLU A 1 87 ? -8.203 3.646 -7.917 1.00 96.00 87 GLU A O 1
ATOM 682 N N . THR A 1 88 ? -6.392 2.338 -8.175 1.00 96.06 88 THR A N 1
ATOM 683 C CA . THR A 1 88 ? -6.646 1.519 -6.982 1.00 96.06 88 THR A CA 1
ATOM 684 C C . THR A 1 88 ? -6.624 2.367 -5.710 1.00 96.06 88 THR A C 1
ATOM 686 O O . THR A 1 88 ? -7.528 2.264 -4.879 1.00 96.06 88 THR A O 1
ATOM 689 N N . MET A 1 89 ? -5.626 3.239 -5.548 1.00 94.62 89 MET A N 1
ATOM 690 C CA . MET A 1 89 ? -5.509 4.116 -4.379 1.00 94.62 89 MET A CA 1
ATOM 691 C C . MET A 1 89 ? -6.690 5.084 -4.280 1.00 94.62 89 MET A C 1
ATOM 693 O O . MET A 1 89 ? -7.258 5.236 -3.199 1.00 94.62 89 MET A O 1
ATOM 697 N N . MET A 1 90 ? -7.118 5.671 -5.397 1.00 95.12 90 MET A N 1
ATOM 698 C CA . MET A 1 90 ? -8.286 6.553 -5.454 1.00 95.12 90 MET A CA 1
ATOM 699 C C . MET A 1 90 ? -9.582 5.805 -5.136 1.00 95.12 90 MET A C 1
ATOM 701 O O . MET A 1 90 ? -10.407 6.303 -4.368 1.00 95.12 90 MET A O 1
ATOM 705 N N . ALA A 1 91 ? -9.757 4.586 -5.652 1.00 97.12 91 ALA A N 1
ATOM 706 C CA . ALA A 1 91 ? -10.899 3.742 -5.310 1.00 97.12 91 ALA A CA 1
ATOM 707 C C . ALA A 1 91 ? -10.930 3.415 -3.806 1.00 97.12 91 ALA A C 1
ATOM 709 O O . ALA A 1 91 ? -11.983 3.509 -3.164 1.00 97.12 91 ALA A O 1
ATOM 710 N N . VAL A 1 92 ? -9.771 3.098 -3.217 1.00 97.38 92 VAL A N 1
ATOM 711 C CA . VAL A 1 92 ? -9.645 2.869 -1.774 1.00 97.38 92 VAL A CA 1
ATOM 712 C C . VAL A 1 92 ? -9.935 4.141 -0.996 1.00 97.38 92 VAL A C 1
ATOM 714 O O . VAL A 1 92 ? -10.719 4.068 -0.064 1.00 97.38 92 VAL A O 1
ATOM 717 N N . LEU A 1 93 ? -9.394 5.300 -1.365 1.00 95.88 93 LEU A N 1
ATOM 718 C CA . LEU A 1 93 ? -9.673 6.575 -0.693 1.00 95.88 93 LEU A CA 1
ATOM 719 C C . LEU A 1 93 ? -11.167 6.927 -0.731 1.00 95.88 93 LEU A C 1
ATOM 721 O O . LEU A 1 93 ? -11.755 7.275 0.295 1.00 95.88 93 LEU A O 1
ATOM 725 N N . ASN A 1 94 ? -11.816 6.768 -1.884 1.00 96.25 94 ASN A N 1
ATOM 726 C CA . ASN A 1 94 ? -13.236 7.078 -2.053 1.00 96.25 94 ASN A CA 1
ATOM 727 C C . ASN A 1 94 ? -14.140 6.153 -1.228 1.00 96.25 94 ASN A C 1
ATOM 729 O O . ASN A 1 94 ? -15.080 6.615 -0.588 1.00 96.25 94 ASN A O 1
ATOM 733 N N . ARG A 1 95 ? -13.835 4.854 -1.175 1.00 97.44 95 ARG A N 1
ATOM 734 C CA . ARG A 1 95 ? -14.590 3.879 -0.368 1.00 97.44 95 ARG A CA 1
ATOM 735 C C . ARG A 1 95 ? -14.237 3.959 1.123 1.00 97.44 95 ARG A C 1
ATOM 737 O O . ARG A 1 95 ? -15.102 3.872 1.999 1.00 97.44 95 ARG A O 1
ATOM 744 N N . PHE A 1 96 ? -12.950 4.094 1.423 1.00 97.50 96 PHE A N 1
ATOM 745 C CA . PHE A 1 96 ? -12.399 4.014 2.769 1.00 97.50 96 PHE A CA 1
ATOM 746 C C . PHE A 1 96 ? -12.400 5.356 3.513 1.00 97.50 96 PHE A C 1
ATOM 748 O O . PHE A 1 96 ? -12.174 5.330 4.710 1.00 97.50 96 PHE A O 1
ATOM 755 N N . GLN A 1 97 ? -12.654 6.496 2.860 1.00 97.06 97 GLN A N 1
ATOM 756 C CA . GLN A 1 97 ? -12.766 7.845 3.460 1.00 97.06 97 GLN A CA 1
ATOM 757 C C . GLN A 1 97 ? -11.951 8.008 4.766 1.00 97.06 97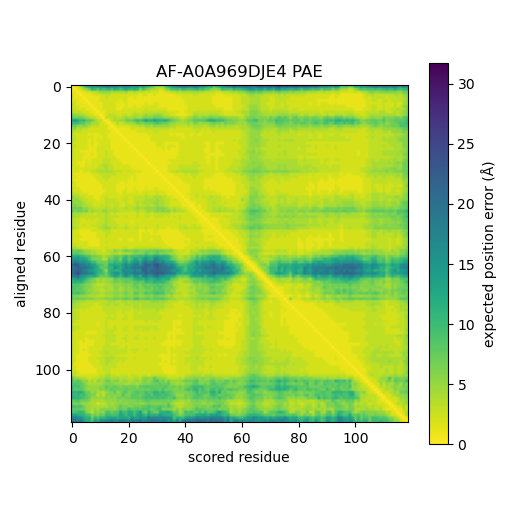 GLN A C 1
ATOM 759 O O . GLN A 1 97 ? -12.549 8.106 5.845 1.00 97.06 97 GLN A O 1
ATOM 764 N N . PRO A 1 98 ? -10.609 7.893 4.707 1.00 97.25 98 PRO A N 1
ATOM 765 C CA . PRO A 1 98 ? -9.785 7.868 5.908 1.00 97.25 98 PRO A CA 1
A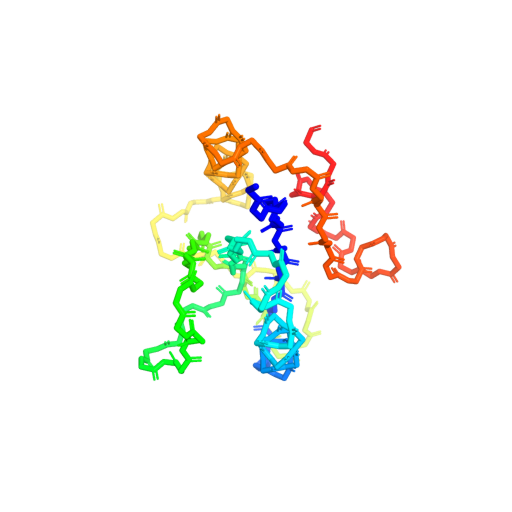TOM 766 C C . PRO A 1 98 ? -9.759 9.229 6.604 1.00 97.25 98 PRO A C 1
ATOM 768 O O . PRO A 1 98 ? -9.663 10.266 5.954 1.00 97.25 98 PRO A O 1
ATOM 771 N N . ASP A 1 99 ? -9.750 9.211 7.937 1.00 97.62 99 ASP A N 1
ATOM 772 C CA . ASP A 1 99 ? -9.487 10.400 8.755 1.00 97.62 99 ASP A CA 1
ATOM 773 C C . ASP A 1 99 ? -7.987 10.728 8.794 1.00 97.62 99 ASP A C 1
ATOM 775 O O . ASP A 1 99 ? -7.591 11.867 9.037 1.00 97.62 99 ASP A O 1
ATOM 779 N N . VAL A 1 100 ? -7.145 9.703 8.614 1.00 96.38 100 VAL A N 1
ATOM 780 C CA . VAL A 1 100 ? -5.684 9.796 8.665 1.00 96.38 100 VAL A CA 1
ATOM 781 C C . VAL A 1 100 ? -5.079 8.985 7.525 1.00 96.38 100 VAL A C 1
ATOM 783 O O . VAL A 1 100 ? -5.381 7.801 7.370 1.00 96.38 100 VAL A O 1
ATOM 786 N N . LEU A 1 101 ? -4.176 9.611 6.772 1.00 94.69 101 LEU A N 1
ATOM 787 C CA . LEU A 1 101 ? -3.287 8.948 5.822 1.00 94.69 101 LEU A CA 1
ATOM 788 C C . LEU A 1 101 ? -1.878 8.885 6.421 1.00 94.69 101 LEU A C 1
ATOM 790 O O . LEU A 1 101 ? -1.303 9.914 6.772 1.00 94.69 101 LEU A O 1
ATOM 794 N N . MET A 1 102 ? -1.322 7.682 6.529 1.00 94.19 102 MET A N 1
ATOM 795 C CA . MET A 1 102 ? 0.052 7.448 6.965 1.00 94.19 102 MET A CA 1
ATOM 796 C C . MET A 1 102 ? 0.844 6.847 5.809 1.00 94.19 102 MET A C 1
ATOM 798 O O . MET A 1 102 ? 0.476 5.800 5.287 1.00 94.19 102 MET A O 1
ATOM 802 N N . VAL A 1 103 ? 1.926 7.511 5.411 1.00 91.31 103 VAL A N 1
ATOM 803 C CA . VAL A 1 103 ? 2.795 7.076 4.311 1.00 91.31 103 VAL A CA 1
ATOM 804 C C . VAL A 1 103 ? 4.181 6.742 4.839 1.00 91.31 103 VAL A C 1
ATOM 806 O O . VAL A 1 103 ? 4.747 7.468 5.656 1.00 91.31 103 VAL A O 1
ATOM 809 N N . GLU A 1 104 ? 4.744 5.634 4.372 1.00 87.00 104 GLU A N 1
ATOM 810 C CA . GLU A 1 104 ? 6.106 5.257 4.723 1.00 87.00 104 GLU A CA 1
ATOM 811 C C . GLU A 1 104 ? 7.136 6.000 3.854 1.00 87.00 104 GLU A C 1
ATOM 813 O O . GLU A 1 104 ? 7.041 6.026 2.628 1.00 87.00 104 GLU A O 1
ATOM 818 N N . LEU A 1 105 ? 8.182 6.531 4.496 1.00 81.38 105 LEU A N 1
ATOM 819 C CA . LEU A 1 105 ? 9.401 7.093 3.894 1.00 81.38 105 LEU A CA 1
ATOM 820 C C . LEU A 1 105 ? 9.238 8.371 3.054 1.00 81.38 105 LEU A C 1
ATOM 822 O O . LEU A 1 105 ? 10.194 9.134 2.969 1.00 81.38 105 LEU A O 1
ATOM 826 N N . PHE A 1 106 ? 8.089 8.642 2.444 1.00 79.19 106 PHE A N 1
ATOM 827 C CA . PHE A 1 106 ? 7.847 9.886 1.708 1.00 79.19 106 PHE A CA 1
ATOM 828 C C . PHE A 1 106 ? 7.617 11.065 2.677 1.00 79.19 106 PHE A C 1
ATOM 830 O O . PHE A 1 106 ? 6.937 10.879 3.686 1.00 79.19 106 PHE A O 1
ATOM 837 N N . PRO A 1 107 ? 8.148 12.281 2.417 1.00 77.06 107 PRO A N 1
ATOM 838 C CA . PRO A 1 107 ? 8.946 12.722 1.259 1.00 77.06 107 PRO A CA 1
ATOM 839 C C . PRO A 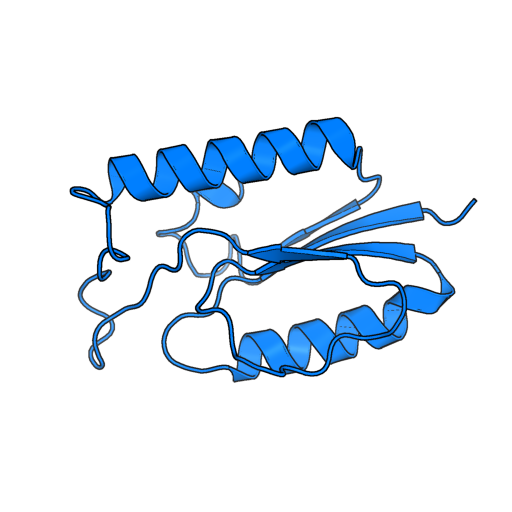1 107 ? 10.471 12.521 1.400 1.00 77.06 107 PRO A C 1
ATOM 841 O O . PRO A 1 107 ? 11.249 12.964 0.550 1.00 77.06 107 PRO A O 1
ATOM 844 N N . PHE A 1 108 ? 10.922 11.868 2.470 1.00 80.75 108 PHE A N 1
ATOM 845 C CA . PHE A 1 108 ? 12.341 11.724 2.821 1.00 80.75 108 PHE A CA 1
ATOM 846 C C . PHE A 1 108 ? 13.063 10.575 2.095 1.00 80.75 108 PHE A C 1
ATOM 848 O O . PHE A 1 108 ? 14.284 10.469 2.155 1.00 80.75 108 PHE A O 1
ATOM 855 N N . GLY A 1 109 ? 12.333 9.749 1.353 1.00 79.25 109 GLY A N 1
ATOM 856 C CA . GLY A 1 109 ? 12.847 8.675 0.517 1.00 79.25 109 GLY A CA 1
ATOM 857 C C . GLY A 1 109 ? 11.777 8.171 -0.450 1.00 79.25 109 GLY A C 1
ATOM 858 O O . GLY A 1 109 ? 10.656 8.675 -0.464 1.00 79.25 109 GLY A O 1
ATOM 859 N N . ARG A 1 110 ? 12.135 7.194 -1.296 1.00 80.12 110 ARG A N 1
ATOM 860 C CA . ARG A 1 110 ? 11.223 6.586 -2.293 1.00 80.12 110 ARG A CA 1
ATOM 861 C C . ARG A 1 110 ? 10.615 7.604 -3.270 1.00 80.12 110 ARG A C 1
ATOM 863 O O . ARG A 1 110 ? 9.494 7.427 -3.721 1.00 80.12 110 ARG A O 1
ATOM 870 N N . ARG A 1 111 ? 11.359 8.651 -3.651 1.00 81.06 111 ARG A N 1
ATOM 871 C CA . ARG A 1 111 ? 10.850 9.730 -4.526 1.00 81.06 111 ARG A CA 1
ATOM 872 C C . ARG A 1 111 ? 10.305 9.253 -5.875 1.00 81.06 111 ARG A C 1
ATOM 874 O O . ARG A 1 111 ? 9.408 9.891 -6.399 1.00 81.06 111 ARG A O 1
ATOM 881 N N . ARG A 1 112 ? 10.787 8.118 -6.401 1.00 82.75 112 ARG A N 1
ATOM 882 C CA . ARG A 1 112 ? 10.231 7.479 -7.611 1.00 82.75 112 ARG A CA 1
ATOM 883 C C . ARG A 1 112 ? 8.748 7.084 -7.462 1.00 82.75 112 ARG A C 1
ATOM 885 O O . ARG A 1 112 ? 8.072 6.928 -8.462 1.00 82.75 112 ARG A O 1
ATOM 892 N N . PHE A 1 113 ? 8.251 6.964 -6.230 1.00 83.12 113 PHE A N 1
ATOM 893 C CA . PHE A 1 113 ? 6.861 6.651 -5.882 1.00 83.12 113 PHE A CA 1
ATOM 894 C C . PHE A 1 113 ? 6.069 7.895 -5.455 1.00 83.12 113 PHE A C 1
ATOM 896 O O . PHE A 1 113 ? 5.001 7.772 -4.862 1.00 83.12 113 PHE A O 1
ATOM 903 N N . SER A 1 114 ? 6.565 9.108 -5.733 1.00 80.19 114 SER A N 1
ATOM 904 C CA . SER A 1 114 ? 5.800 10.331 -5.469 1.00 80.19 114 SER A CA 1
ATOM 905 C C . SER A 1 114 ? 4.407 10.354 -6.110 1.00 80.19 114 SER A C 1
ATOM 907 O O . SER A 1 114 ? 3.524 10.895 -5.448 1.00 80.19 114 SER A O 1
ATOM 909 N N . PRO A 1 115 ? 4.158 9.762 -7.305 1.00 80.62 115 PRO A N 1
ATOM 910 C CA . PRO A 1 115 ? 2.804 9.712 -7.860 1.00 80.62 115 PRO A CA 1
ATOM 911 C C . PRO A 1 115 ? 1.800 8.972 -6.963 1.00 80.62 115 PRO A C 1
ATOM 913 O O . PRO A 1 115 ? 0.623 9.303 -6.977 1.00 80.62 115 PRO A O 1
ATOM 916 N N . ASP A 1 116 ? 2.256 8.017 -6.141 1.00 75.88 116 ASP A N 1
ATOM 917 C CA . ASP A 1 116 ? 1.387 7.306 -5.194 1.00 75.88 116 ASP A CA 1
ATOM 918 C C . ASP A 1 116 ? 1.046 8.181 -3.966 1.00 75.88 116 ASP A C 1
ATOM 920 O O . ASP A 1 116 ? -0.043 8.095 -3.404 1.00 75.88 116 ASP A O 1
ATOM 924 N N . CYS A 1 117 ? 1.983 9.021 -3.508 1.00 71.12 117 CYS A N 1
ATOM 925 C CA . CYS A 1 117 ? 1.847 9.798 -2.265 1.00 71.12 117 CYS A CA 1
ATOM 926 C C . CYS A 1 117 ? 1.270 11.209 -2.460 1.00 71.12 117 CYS A C 1
ATOM 928 O O . CYS A 1 117 ? 0.837 11.834 -1.490 1.00 71.12 117 CYS A O 1
ATOM 930 N N . CYS A 1 118 ? 1.318 11.738 -3.680 1.00 64.62 118 CYS A N 1
ATOM 931 C CA . CYS A 1 118 ? 0.769 13.037 -4.063 1.00 64.62 118 CYS A CA 1
ATOM 932 C C . CYS A 1 118 ? 0.002 12.896 -5.389 1.00 64.62 118 CYS A C 1
ATOM 934 O O . CYS A 1 118 ? 0.509 13.358 -6.414 1.00 64.62 118 CYS A O 1
ATOM 936 N N . PRO A 1 119 ? -1.154 12.207 -5.370 1.00 54.44 119 PRO A N 1
ATOM 937 C CA . PRO A 1 119 ? -2.040 12.104 -6.524 1.00 54.44 119 PRO A CA 1
ATOM 938 C C . PRO A 1 119 ? -2.650 13.454 -6.928 1.00 54.44 119 PRO A C 1
ATOM 940 O O . PRO A 1 119 ? -2.793 14.339 -6.049 1.00 54.44 119 PRO A O 1
#

Sequence (119 aa):
MKKRLLFYCQHILGIGHLIRSMEIVKG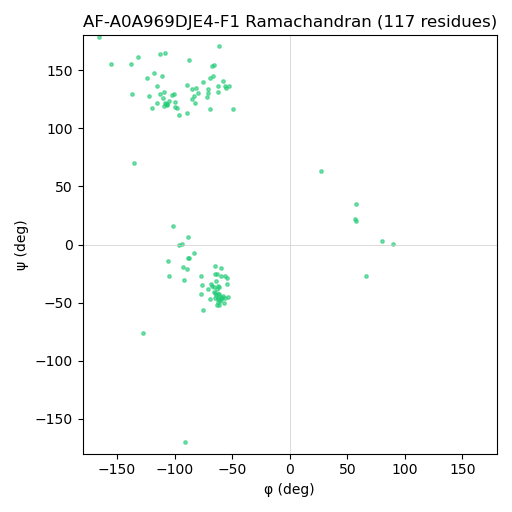LTPEFQVCFINGGEAIADFPIPPGVEMVHLPALKTDDEFSDLHLPPGFDSLEAVFAARLETMMAVLNRFQPDVLMVELFPFGRRRFSPDCCP